Protein AF-X1TP82-F1 (afdb_monomer)

Mean predicted aligned error: 10.8 Å

Sequence (165 aa):
MNSEISQDLVIELKSQGRNTIPVIGSGNIVTIHGNNGVGKSMAATLLEIASGNYIFENENRFQKLANVIESCEIHFKNKGNLLFKVILKPHLWNFDKNLNRVNPLTLGKFFKGEQKREKEIDFDEFRQNINIRTIRGSESLQQQIIFFKDVFVAKISQKLKKLEK

Organism: NCBI:txid412755

Foldseek 3Di:
DDDQDEDEAEDQQDDPDDSDAEADEVLDDRDRDDDPPNCRVVNQQLVQLLLVNDADPAVVSLCVSLSNYQWYWHWHAYPVRKIKIDIAGSVQWDADGVRRGTDQVRGGWIWIGHVVPIDTDGSVVVNVVDHGDDDDPPDDPVVVVVVVVVSVVVVVVVVVVVVVD

Secondary structure (DSSP, 8-state):
------EEEEE----TTSS---EE-TT--------TTSSHHHHHHHHHHHTT----SSHHHHHHHHTTEEEEEEEEEETT--EEEEEE-GGGPPEETTTTEE-GGGSEEEEEEETTEEEEE-HHHHHHH----PPPTTS-HHHHHHHHHHHHHHHHHHHHHHH--

Solvent-accessible surface area (backbone atoms only — not comparable to full-atom values): 9836 Å² total; per-residue (Å²): 139,81,83,81,75,73,40,81,44,73,48,76,58,68,54,97,88,51,102,41,71,37,71,50,49,92,95,59,87,82,85,85,82,79,68,90,90,73,49,60,71,57,46,46,50,55,51,13,43,74,38,69,62,45,68,48,97,41,69,69,62,45,51,64,52,22,75,47,27,55,37,34,45,41,55,37,20,35,78,85,64,40,32,38,40,38,40,35,28,42,63,65,48,44,76,36,78,92,70,30,26,68,41,72,91,33,45,59,51,36,30,44,30,47,90,97,56,60,40,81,48,55,66,67,64,49,40,74,76,38,86,46,79,74,85,58,92,85,57,52,72,67,58,53,51,55,48,53,50,53,56,50,51,53,53,50,54,56,51,52,64,60,72,80,106

Radius of gyration: 16.78 Å; Cα contacts (8 Å, |Δi|>4): 226; chains: 1; bounding box: 64×39×43 Å

Structure (mmCIF, N/CA/C/O backbone):
data_AF-X1TP82-F1
#
_entry.id   AF-X1TP82-F1
#
loop_
_atom_site.group_PDB
_atom_site.id
_atom_site.type_symbol
_atom_site.label_atom_id
_atom_site.label_alt_id
_atom_site.label_comp_id
_atom_site.label_asym_id
_atom_site.label_entity_id
_atom_site.label_seq_id
_atom_site.pdbx_PDB_ins_code
_atom_site.Cartn_x
_atom_site.Cartn_y
_atom_site.Cartn_z
_atom_site.occupancy
_atom_site.B_iso_or_equiv
_atom_site.auth_seq_id
_atom_site.auth_comp_id
_atom_site.auth_asym_id
_atom_site.auth_atom_id
_atom_site.pdbx_PDB_model_num
ATOM 1 N N . MET A 1 1 ? 33.941 2.493 -3.567 1.00 30.59 1 MET A N 1
ATOM 2 C CA . MET A 1 1 ? 33.154 2.284 -2.335 1.00 30.59 1 MET A CA 1
ATOM 3 C C . MET A 1 1 ? 32.118 3.392 -2.279 1.00 30.59 1 MET A C 1
ATOM 5 O O . MET A 1 1 ? 32.456 4.490 -1.867 1.00 30.59 1 MET A O 1
ATOM 9 N N . ASN A 1 2 ? 30.912 3.148 -2.799 1.00 31.34 2 ASN A N 1
ATOM 10 C CA . ASN A 1 2 ? 29.819 4.117 -2.710 1.00 31.34 2 ASN A CA 1
ATOM 11 C C . ASN A 1 2 ? 28.956 3.729 -1.516 1.00 31.34 2 ASN A C 1
ATOM 13 O O . ASN A 1 2 ? 28.417 2.628 -1.479 1.00 31.34 2 ASN A O 1
ATOM 17 N N . SER A 1 3 ? 28.891 4.623 -0.537 1.00 33.28 3 SER A N 1
ATOM 18 C CA . SER A 1 3 ? 28.012 4.534 0.621 1.00 33.28 3 SER A CA 1
ATOM 19 C C . SER A 1 3 ? 26.552 4.541 0.162 1.00 33.28 3 SER A C 1
ATOM 21 O O . SER A 1 3 ? 26.079 5.550 -0.368 1.00 33.28 3 SER A O 1
ATOM 23 N N . GLU A 1 4 ? 25.851 3.424 0.345 1.00 38.81 4 GLU A N 1
ATOM 24 C CA . GLU A 1 4 ? 24.399 3.357 0.192 1.00 38.81 4 GLU A CA 1
ATOM 25 C C . GLU A 1 4 ? 23.760 4.218 1.284 1.00 38.81 4 GLU A C 1
ATOM 27 O O . GLU A 1 4 ? 23.921 3.979 2.480 1.00 38.81 4 GLU A O 1
ATOM 32 N N . ILE A 1 5 ? 23.094 5.289 0.857 1.00 37.88 5 ILE A N 1
ATOM 33 C CA . ILE A 1 5 ? 22.354 6.186 1.738 1.00 37.88 5 ILE A CA 1
ATOM 34 C C . ILE A 1 5 ? 21.045 5.472 2.076 1.00 37.88 5 ILE A C 1
ATOM 36 O O . ILE A 1 5 ? 20.088 5.539 1.307 1.00 37.88 5 ILE A O 1
ATOM 40 N N . SER A 1 6 ? 21.021 4.774 3.211 1.00 32.34 6 SER A N 1
ATOM 41 C CA . SER A 1 6 ? 19.774 4.326 3.826 1.00 32.34 6 SER A CA 1
ATOM 42 C C . SER A 1 6 ? 18.984 5.542 4.321 1.00 32.34 6 SER A C 1
ATOM 44 O O . SER A 1 6 ? 19.548 6.437 4.958 1.00 32.34 6 SER A O 1
ATOM 46 N N . GLN A 1 7 ? 17.692 5.610 3.990 1.00 39.00 7 GLN A N 1
ATOM 47 C CA . GLN A 1 7 ? 16.789 6.666 4.447 1.00 39.00 7 GLN A CA 1
ATOM 48 C C . GLN A 1 7 ? 15.610 6.068 5.214 1.00 39.00 7 GLN A C 1
ATOM 50 O O . GLN A 1 7 ? 14.864 5.246 4.680 1.00 39.00 7 GLN A O 1
ATOM 55 N N . ASP A 1 8 ? 15.394 6.563 6.431 1.00 32.59 8 ASP A N 1
ATOM 56 C CA . ASP A 1 8 ? 14.134 6.396 7.149 1.00 32.59 8 ASP A CA 1
ATOM 57 C C . ASP A 1 8 ? 13.089 7.348 6.552 1.00 32.59 8 ASP A C 1
ATOM 59 O O . ASP A 1 8 ? 13.186 8.573 6.684 1.00 32.59 8 ASP A O 1
ATOM 63 N N . LEU A 1 9 ? 12.084 6.800 5.860 1.00 28.92 9 LEU A N 1
ATOM 64 C CA . LEU A 1 9 ? 11.028 7.596 5.231 1.00 28.92 9 LEU A CA 1
ATOM 65 C C . LEU A 1 9 ? 9.773 7.616 6.110 1.00 28.92 9 LEU A C 1
ATOM 67 O O . LEU A 1 9 ? 8.980 6.672 6.119 1.00 28.92 9 LEU A O 1
ATOM 71 N N . VAL A 1 10 ? 9.534 8.737 6.790 1.00 31.11 10 VAL A N 1
ATOM 72 C CA . VAL A 1 10 ? 8.245 9.002 7.443 1.00 31.11 10 VAL A CA 1
ATOM 73 C C . VAL A 1 10 ? 7.324 9.705 6.452 1.00 31.11 10 VAL A C 1
ATOM 75 O O . VAL A 1 10 ? 7.581 10.836 6.035 1.00 31.11 10 VAL A O 1
ATOM 78 N N . ILE A 1 11 ? 6.232 9.045 6.069 1.00 37.69 11 ILE A N 1
ATOM 79 C CA . ILE A 1 11 ? 5.230 9.638 5.182 1.00 37.69 11 ILE A CA 1
ATOM 80 C C . ILE A 1 11 ? 4.173 10.314 6.042 1.00 37.69 11 ILE A C 1
ATOM 82 O O . ILE A 1 11 ? 3.221 9.688 6.512 1.00 37.69 11 ILE A O 1
ATOM 86 N N . GLU A 1 12 ? 4.322 11.623 6.209 1.00 34.84 12 GLU A N 1
ATOM 87 C CA . GLU A 1 12 ? 3.290 12.459 6.805 1.00 34.84 12 GLU A CA 1
ATOM 88 C C . GLU A 1 12 ? 2.444 13.109 5.704 1.00 34.84 12 GLU A C 1
ATOM 90 O O . GLU A 1 12 ? 2.862 14.029 4.997 1.00 34.84 12 GLU A O 1
ATOM 95 N N . LEU A 1 13 ? 1.219 12.616 5.547 1.00 39.75 13 LEU A N 1
ATOM 96 C CA . LEU A 1 13 ? 0.221 13.188 4.651 1.00 39.75 13 LEU A CA 1
ATOM 97 C C . LEU A 1 13 ? -0.344 14.478 5.268 1.00 39.75 13 LEU A C 1
ATOM 99 O O . LEU A 1 13 ? -1.341 14.456 5.986 1.00 39.75 13 LEU A O 1
ATOM 103 N N . LYS A 1 14 ? 0.303 15.616 4.997 1.00 30.98 14 LYS A N 1
ATOM 104 C CA . LYS A 1 14 ? -0.128 16.926 5.508 1.00 30.98 14 LYS A CA 1
ATOM 105 C C . LYS A 1 14 ? -1.383 17.424 4.786 1.00 30.98 14 LYS A C 1
ATOM 107 O O . LYS A 1 14 ? -1.337 17.768 3.607 1.00 30.98 14 LYS A O 1
ATOM 112 N N . SER A 1 15 ? -2.492 17.522 5.519 1.00 29.86 15 SER A N 1
ATOM 113 C CA . SER A 1 15 ? -3.604 18.413 5.160 1.00 29.86 15 SER A CA 1
ATOM 114 C C . SER A 1 15 ? -3.289 19.826 5.666 1.00 29.86 15 SER A C 1
ATOM 116 O O . SER A 1 15 ? -2.560 19.968 6.650 1.00 29.86 15 SER A O 1
ATOM 118 N N . GLN A 1 16 ? -3.742 20.871 4.967 1.00 28.53 16 GLN A N 1
ATOM 119 C CA . GLN A 1 16 ? -3.343 22.253 5.253 1.00 28.53 16 GLN A CA 1
ATOM 120 C C . GLN A 1 16 ? -3.467 22.600 6.750 1.00 28.53 16 GLN A C 1
ATOM 122 O O . GLN A 1 16 ? -4.564 22.643 7.297 1.00 28.53 16 GLN A O 1
ATOM 127 N N . GLY A 1 17 ? -2.327 22.870 7.400 1.00 29.31 17 GLY A N 1
ATOM 128 C CA . GLY A 1 17 ? -2.277 23.647 8.641 1.00 29.31 17 GLY A CA 1
ATOM 129 C C . GLY A 1 17 ? -1.570 23.035 9.853 1.00 29.31 17 GLY A C 1
ATOM 130 O O . GLY A 1 17 ? -1.067 23.810 10.657 1.00 29.31 17 GLY A O 1
ATOM 131 N N . ARG A 1 18 ? -1.474 21.710 10.033 1.00 32.97 18 ARG A N 1
ATOM 132 C CA . ARG A 1 18 ? -0.793 21.088 11.200 1.00 32.97 18 ARG A CA 1
ATOM 133 C C . ARG A 1 18 ? -0.311 19.672 10.867 1.00 32.97 18 ARG A C 1
ATOM 135 O O . ARG A 1 18 ? -0.894 19.045 9.984 1.00 32.97 18 ARG A O 1
ATOM 142 N N . ASN A 1 19 ? 0.694 19.168 11.597 1.00 43.34 19 ASN A N 1
ATOM 143 C CA . ASN A 1 19 ? 1.070 17.745 11.657 1.00 43.34 19 ASN A CA 1
ATOM 144 C C . ASN A 1 19 ? -0.149 16.921 12.102 1.00 43.34 19 ASN A C 1
ATOM 146 O O . ASN A 1 19 ? -0.396 16.705 13.289 1.00 43.34 19 ASN A O 1
ATOM 150 N N . THR A 1 20 ? -1.005 16.597 11.143 1.00 54.22 20 THR A N 1
ATOM 151 C CA . THR A 1 20 ? -2.313 15.993 11.352 1.00 54.22 20 THR A CA 1
ATOM 152 C C . THR A 1 20 ? -2.345 14.725 10.536 1.00 54.22 20 THR A C 1
ATOM 154 O O . THR A 1 20 ? -2.188 14.746 9.320 1.00 54.22 20 THR A O 1
ATOM 157 N N . ILE A 1 21 ? -2.536 13.606 11.228 1.00 61.84 21 ILE A N 1
ATOM 158 C CA . ILE A 1 21 ? -2.790 12.319 10.594 1.00 61.84 21 ILE A CA 1
ATOM 159 C C . ILE A 1 21 ? -4.089 12.473 9.785 1.00 61.84 21 ILE A C 1
ATOM 161 O O . ILE A 1 21 ? -5.121 12.799 10.385 1.00 61.84 21 ILE A O 1
ATOM 165 N N . PRO A 1 22 ? -4.073 12.285 8.454 1.00 67.25 22 PRO A N 1
ATOM 166 C CA . PRO A 1 22 ? -5.230 12.587 7.621 1.00 67.25 22 PRO A CA 1
ATOM 167 C C . PRO A 1 22 ? -6.369 11.608 7.892 1.00 67.25 22 PRO A C 1
ATOM 169 O O . PRO A 1 22 ? -6.140 10.440 8.199 1.00 67.25 22 PRO A O 1
ATOM 172 N N . VAL A 1 23 ? -7.603 12.068 7.702 1.00 66.69 23 VAL A N 1
ATOM 173 C CA . VAL A 1 23 ? -8.796 11.219 7.740 1.00 66.69 23 VAL A CA 1
ATOM 174 C C . VAL A 1 23 ? -9.178 10.818 6.313 1.00 66.69 23 VAL A C 1
ATOM 176 O O . VAL A 1 23 ? -9.594 11.655 5.514 1.00 66.69 23 VAL A O 1
ATOM 179 N N . ILE A 1 24 ? -9.065 9.530 5.989 1.00 70.44 24 ILE A N 1
ATOM 180 C CA . ILE A 1 24 ? -9.374 8.960 4.675 1.00 70.44 24 ILE A CA 1
ATOM 181 C C . ILE A 1 24 ? -10.712 8.211 4.747 1.00 70.44 24 ILE A C 1
ATOM 183 O O . ILE A 1 24 ? -10.926 7.321 5.571 1.00 70.44 24 ILE A O 1
ATOM 187 N N . GLY A 1 25 ? -11.654 8.591 3.883 1.00 57.03 25 GLY A N 1
ATOM 188 C CA . GLY A 1 25 ? -12.932 7.898 3.721 1.00 57.03 25 GLY A CA 1
ATOM 189 C C . GLY A 1 25 ? -12.883 6.834 2.631 1.00 57.03 25 GLY A C 1
ATOM 190 O O . GLY A 1 25 ? -12.172 6.988 1.642 1.00 57.03 25 GLY A O 1
ATOM 191 N N . SER A 1 26 ? -13.695 5.784 2.774 1.00 59.88 26 SER A N 1
ATOM 192 C CA . SER A 1 26 ? -13.860 4.785 1.714 1.00 59.88 26 SER A CA 1
ATOM 193 C C . SER A 1 26 ? -14.347 5.438 0.416 1.00 59.88 26 SER A C 1
ATOM 195 O O . SER A 1 26 ? -15.324 6.194 0.413 1.00 59.88 26 SER A O 1
ATOM 197 N N . GLY A 1 27 ? -13.645 5.156 -0.684 1.00 57.16 27 GLY A N 1
ATOM 198 C CA . GLY A 1 27 ? -13.953 5.698 -2.004 1.00 57.16 27 GLY A CA 1
ATOM 199 C C . GLY A 1 27 ? -13.712 7.203 -2.149 1.00 57.16 27 GLY A C 1
ATOM 200 O O . GLY A 1 27 ? -14.285 7.801 -3.065 1.00 57.16 27 GLY A O 1
ATOM 201 N N . ASN A 1 28 ? -12.930 7.807 -1.251 1.00 60.91 28 ASN A N 1
ATOM 202 C CA . ASN A 1 28 ? -12.412 9.159 -1.415 1.00 60.91 28 ASN A CA 1
ATOM 203 C C . ASN A 1 28 ? -11.137 9.132 -2.265 1.00 60.91 28 ASN A C 1
ATOM 205 O O . ASN A 1 28 ? -10.340 8.202 -2.170 1.00 60.91 28 ASN A O 1
ATOM 209 N N . ILE A 1 29 ? -10.924 10.193 -3.040 1.00 63.28 29 ILE A N 1
ATOM 210 C CA . ILE A 1 29 ? -9.636 10.473 -3.676 1.00 63.28 29 ILE A CA 1
ATOM 211 C C . ILE A 1 29 ? -8.812 11.296 -2.686 1.00 63.28 29 ILE A C 1
ATOM 213 O O . ILE A 1 29 ? -9.311 12.279 -2.134 1.00 63.28 29 ILE A O 1
ATOM 217 N N . VAL A 1 30 ? -7.572 10.876 -2.442 1.00 66.06 30 VAL A N 1
ATOM 218 C CA . VAL A 1 30 ? -6.613 11.609 -1.610 1.00 66.06 30 VAL A CA 1
ATOM 219 C C . VAL A 1 30 ? -5.540 12.183 -2.520 1.00 66.06 30 VAL A C 1
ATOM 221 O O . VAL A 1 30 ? -4.861 11.437 -3.222 1.00 66.06 30 VAL A O 1
ATOM 224 N N . THR A 1 31 ? -5.376 13.502 -2.487 1.00 63.06 31 THR A N 1
ATOM 225 C CA . THR A 1 31 ? -4.334 14.189 -3.254 1.00 63.06 31 THR A CA 1
ATOM 226 C C . THR A 1 31 ? -3.162 14.526 -2.341 1.00 63.06 31 THR A C 1
ATOM 228 O O . THR A 1 31 ? -3.324 15.227 -1.343 1.00 63.06 31 THR A O 1
ATOM 231 N N . ILE A 1 32 ? -1.969 14.036 -2.686 1.00 65.81 32 ILE A N 1
ATOM 232 C CA . ILE A 1 32 ? -0.726 14.344 -1.969 1.00 65.81 32 ILE A CA 1
ATOM 233 C C . ILE A 1 32 ? -0.065 15.553 -2.640 1.00 65.81 32 ILE A C 1
ATOM 235 O O . ILE A 1 32 ? 0.397 15.459 -3.778 1.00 65.81 32 ILE A O 1
ATOM 239 N N . HIS A 1 33 ? 0.008 16.683 -1.934 1.00 60.66 33 HIS A N 1
ATOM 240 C CA . HIS A 1 33 ? 0.663 17.910 -2.404 1.00 60.66 33 HIS A CA 1
ATOM 241 C C . HIS A 1 33 ? 2.026 18.120 -1.733 1.00 60.66 33 HIS A C 1
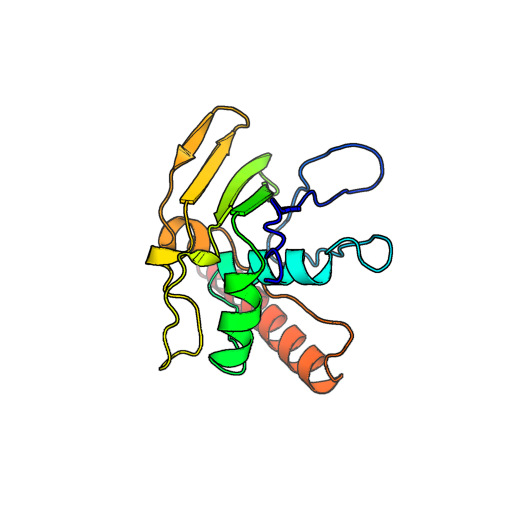ATOM 243 O O . HIS A 1 33 ? 2.269 17.654 -0.625 1.00 60.66 33 HIS A O 1
ATOM 249 N N . GLY A 1 34 ? 2.926 18.833 -2.411 1.00 60.06 34 GLY A N 1
ATOM 250 C CA . GLY A 1 34 ? 4.265 19.150 -1.906 1.00 60.06 34 GLY A CA 1
ATOM 251 C C . GLY A 1 34 ? 5.246 19.454 -3.035 1.00 60.06 34 GLY A C 1
ATOM 252 O O . GLY A 1 34 ? 4.964 19.167 -4.202 1.00 60.06 34 GLY A O 1
ATOM 253 N N . ASN A 1 35 ? 6.410 20.000 -2.690 1.00 63.12 35 ASN A N 1
ATOM 254 C CA . ASN A 1 35 ? 7.447 20.381 -3.654 1.00 63.12 35 ASN A CA 1
ATOM 255 C C . ASN A 1 35 ? 7.994 19.175 -4.438 1.00 63.12 35 ASN A C 1
ATOM 257 O O . ASN A 1 35 ? 7.778 18.011 -4.082 1.00 63.12 35 ASN A O 1
ATOM 261 N N . ASN A 1 36 ? 8.690 19.428 -5.543 1.00 69.19 36 ASN A N 1
ATOM 262 C CA . ASN A 1 36 ? 9.389 18.367 -6.267 1.00 69.19 36 ASN A CA 1
ATOM 263 C C . ASN A 1 36 ? 10.477 17.750 -5.372 1.00 69.19 36 ASN A C 1
ATOM 265 O O . ASN A 1 36 ? 11.090 18.446 -4.571 1.00 69.19 36 ASN A O 1
ATOM 269 N N . GLY A 1 37 ? 10.667 16.432 -5.467 1.00 68.12 37 GLY A N 1
ATOM 270 C CA . GLY A 1 37 ? 11.683 15.710 -4.690 1.00 68.12 37 GLY A CA 1
ATOM 271 C C . GLY A 1 37 ? 11.303 15.318 -3.254 1.00 68.12 37 GLY A C 1
ATOM 272 O O . GLY A 1 37 ? 12.014 14.524 -2.660 1.00 68.12 37 GLY A O 1
ATOM 273 N N . VAL A 1 38 ? 10.164 15.759 -2.703 1.00 67.00 38 VAL A N 1
ATOM 274 C CA . VAL A 1 38 ? 9.781 15.464 -1.295 1.00 67.00 38 VAL A CA 1
ATOM 275 C C . VAL A 1 38 ? 9.171 14.068 -1.062 1.00 67.00 38 VAL A C 1
ATOM 277 O O . VAL A 1 38 ? 8.500 13.840 -0.063 1.00 67.00 38 VAL A O 1
ATOM 280 N N . GLY A 1 39 ? 9.321 13.134 -2.006 1.00 70.56 39 GLY A N 1
ATOM 281 C CA . GLY A 1 39 ? 8.889 11.740 -1.812 1.00 70.56 39 GLY A CA 1
ATOM 282 C C . GLY A 1 39 ? 7.398 11.429 -2.030 1.00 70.56 39 GLY A C 1
ATOM 283 O O . GLY A 1 39 ? 6.976 10.314 -1.749 1.00 70.56 39 GLY A O 1
ATOM 284 N N . LYS A 1 40 ? 6.586 12.341 -2.589 1.00 76.75 40 LYS A N 1
ATOM 285 C CA . LYS A 1 40 ? 5.128 12.129 -2.797 1.00 76.75 40 LYS A CA 1
ATOM 286 C C . LYS A 1 40 ? 4.777 10.841 -3.555 1.00 76.75 40 LYS A C 1
ATOM 288 O O . LYS A 1 40 ? 3.906 10.085 -3.138 1.00 76.75 40 LYS A O 1
ATOM 293 N N . SER A 1 41 ? 5.452 10.589 -4.678 1.00 77.56 41 SER A N 1
ATOM 294 C CA . SER A 1 41 ? 5.198 9.400 -5.502 1.00 77.56 41 SER A CA 1
ATOM 295 C C . SER A 1 41 ? 5.622 8.121 -4.789 1.00 77.56 41 SER A C 1
ATOM 297 O O . SER A 1 41 ? 4.948 7.098 -4.903 1.00 77.56 41 SER A O 1
ATOM 299 N N . MET A 1 42 ? 6.720 8.193 -4.031 1.00 83.19 42 MET A N 1
ATOM 300 C CA . MET A 1 42 ? 7.177 7.082 -3.203 1.00 83.19 42 MET A CA 1
ATOM 301 C C . MET A 1 42 ? 6.137 6.765 -2.134 1.00 83.19 42 MET A C 1
ATOM 303 O O . MET A 1 42 ? 5.765 5.612 -1.953 1.00 83.19 42 MET A O 1
ATOM 307 N N . ALA A 1 43 ? 5.592 7.809 -1.512 1.00 81.56 43 ALA A N 1
ATOM 308 C CA . ALA A 1 43 ? 4.604 7.674 -0.468 1.00 81.56 43 ALA A CA 1
ATOM 309 C C . ALA A 1 43 ? 3.336 6.945 -0.907 1.00 81.56 43 ALA A C 1
ATOM 311 O O . ALA A 1 43 ? 2.915 5.980 -0.270 1.00 81.56 43 ALA A O 1
ATOM 312 N N . ALA A 1 44 ? 2.759 7.377 -2.028 1.00 82.06 44 ALA A N 1
ATOM 313 C CA . ALA A 1 44 ? 1.591 6.720 -2.596 1.00 82.06 44 ALA A CA 1
ATOM 314 C C . ALA A 1 44 ? 1.893 5.262 -2.984 1.00 82.06 44 ALA A C 1
ATOM 316 O O . ALA A 1 44 ? 1.112 4.365 -2.683 1.00 82.06 44 ALA A O 1
ATOM 317 N N . THR A 1 45 ? 3.071 5.018 -3.568 1.00 87.25 45 THR A N 1
ATOM 318 C CA . THR A 1 45 ? 3.497 3.677 -3.995 1.00 87.25 45 THR A CA 1
ATOM 319 C C . THR A 1 45 ? 3.642 2.718 -2.815 1.00 87.25 45 THR A C 1
ATOM 321 O O . THR A 1 45 ? 3.105 1.618 -2.861 1.00 87.25 45 THR A O 1
ATOM 324 N N . LEU A 1 46 ? 4.322 3.124 -1.740 1.00 89.31 46 LEU A N 1
ATOM 325 C CA . LEU A 1 46 ? 4.499 2.290 -0.546 1.00 89.31 46 LEU A CA 1
ATOM 326 C C . LEU A 1 46 ? 3.167 1.976 0.134 1.00 89.31 46 LEU A C 1
ATOM 328 O O . LEU A 1 46 ? 2.948 0.852 0.580 1.00 89.31 46 LEU A O 1
ATOM 332 N N . LEU A 1 47 ? 2.253 2.943 0.160 1.00 87.75 47 LEU A N 1
ATOM 333 C CA . LEU A 1 47 ? 0.925 2.751 0.722 1.00 87.75 47 LEU A CA 1
ATOM 334 C C . LEU A 1 47 ? 0.055 1.808 -0.134 1.00 87.75 47 LEU A C 1
ATOM 336 O O . LEU A 1 47 ? -0.677 0.973 0.396 1.00 87.75 47 LEU A O 1
ATOM 340 N N . GLU A 1 48 ? 0.162 1.889 -1.459 1.00 89.31 48 GLU A N 1
ATOM 341 C CA . GLU A 1 48 ? -0.496 0.956 -2.376 1.00 89.31 48 GLU A CA 1
ATOM 342 C C . GLU A 1 48 ? 0.077 -0.465 -2.263 1.00 89.31 48 GLU A C 1
ATOM 344 O O . GLU A 1 48 ? -0.689 -1.433 -2.219 1.00 89.31 48 GLU A O 1
ATOM 349 N N . ILE A 1 49 ? 1.402 -0.597 -2.125 1.00 91.62 49 ILE A N 1
ATOM 350 C CA . ILE A 1 49 ? 2.075 -1.874 -1.841 1.00 91.62 49 ILE A CA 1
ATOM 351 C C . ILE A 1 49 ? 1.578 -2.453 -0.511 1.00 91.62 49 ILE A C 1
ATOM 353 O O . ILE A 1 49 ? 1.205 -3.623 -0.467 1.00 91.62 49 ILE A O 1
ATOM 357 N N . ALA A 1 50 ? 1.490 -1.636 0.545 1.00 90.75 50 ALA A N 1
ATOM 358 C CA . ALA A 1 50 ? 0.978 -2.050 1.852 1.00 90.75 50 ALA A CA 1
ATOM 359 C C . ALA A 1 50 ? -0.467 -2.567 1.800 1.00 90.75 50 ALA A C 1
ATOM 361 O O . ALA A 1 50 ? -0.835 -3.439 2.580 1.00 90.75 50 ALA A O 1
ATOM 362 N N . SER A 1 51 ? -1.286 -2.054 0.878 1.00 88.38 51 SER A N 1
ATOM 363 C CA . SER A 1 51 ? -2.650 -2.553 0.646 1.00 88.38 51 SER A CA 1
ATOM 364 C C . SER A 1 51 ? -2.717 -3.820 -0.223 1.00 88.38 51 SER A C 1
ATOM 366 O O . SER A 1 51 ? -3.790 -4.395 -0.401 1.00 88.38 51 SER A O 1
ATOM 368 N N . GLY A 1 52 ? -1.581 -4.265 -0.773 1.00 88.50 52 GLY A N 1
ATOM 369 C CA . GLY A 1 52 ? -1.476 -5.443 -1.639 1.00 88.50 52 GLY A CA 1
ATOM 370 C C . GLY A 1 52 ? -1.959 -5.239 -3.075 1.00 88.50 52 GLY A C 1
ATOM 371 O O . GLY A 1 52 ? -2.129 -6.220 -3.800 1.00 88.50 52 GLY A O 1
ATOM 372 N N . ASN A 1 53 ? -2.197 -3.995 -3.489 1.00 87.00 53 ASN A N 1
ATOM 373 C CA . ASN A 1 53 ? -2.757 -3.676 -4.804 1.00 87.00 53 ASN A CA 1
ATOM 374 C C . ASN A 1 53 ? -1.701 -3.279 -5.840 1.00 87.00 53 ASN A C 1
ATOM 376 O O . ASN A 1 53 ? -2.005 -3.222 -7.030 1.00 87.00 53 ASN A O 1
ATOM 380 N N . TYR A 1 54 ? -0.470 -3.009 -5.404 1.00 88.75 54 TYR A N 1
ATOM 381 C CA . TYR A 1 54 ? 0.602 -2.632 -6.313 1.00 88.75 54 TYR A CA 1
ATOM 382 C C . TYR A 1 54 ? 1.158 -3.846 -7.058 1.00 88.75 54 TYR A C 1
ATOM 384 O O . TYR A 1 54 ? 1.558 -4.838 -6.444 1.00 88.75 54 TYR A O 1
ATOM 392 N N . ILE A 1 55 ? 1.242 -3.726 -8.380 1.00 88.94 55 ILE A N 1
ATOM 393 C CA . ILE A 1 55 ? 1.874 -4.705 -9.263 1.00 88.94 55 ILE A CA 1
ATOM 394 C C . ILE A 1 55 ? 3.089 -4.028 -9.892 1.00 88.94 55 ILE A C 1
ATOM 396 O O . ILE A 1 55 ? 2.981 -2.966 -10.508 1.00 88.94 55 ILE A O 1
ATOM 400 N N . PHE A 1 56 ? 4.262 -4.625 -9.716 1.00 88.69 56 PHE A N 1
ATOM 401 C CA . PHE A 1 56 ? 5.489 -4.161 -10.346 1.00 88.69 56 PHE A CA 1
ATOM 402 C C . PHE A 1 56 ? 5.510 -4.560 -11.823 1.00 88.69 56 PHE A C 1
ATOM 404 O O . PHE A 1 56 ? 5.026 -5.619 -12.203 1.00 88.69 56 PHE A O 1
ATOM 411 N N . GLU A 1 57 ? 6.137 -3.741 -12.668 1.00 88.25 57 GLU A N 1
ATOM 412 C CA . GLU A 1 57 ? 6.361 -4.105 -14.077 1.00 88.25 57 GLU A CA 1
ATOM 413 C C . GLU A 1 57 ? 7.265 -5.342 -14.203 1.00 88.25 57 GLU A C 1
ATOM 415 O O . GLU A 1 57 ? 7.128 -6.126 -15.136 1.00 88.25 57 GLU A O 1
ATOM 420 N N . ASN A 1 58 ? 8.234 -5.474 -13.293 1.00 88.62 58 ASN A N 1
ATOM 421 C CA . ASN A 1 58 ? 9.204 -6.563 -13.235 1.00 88.62 58 ASN A CA 1
ATOM 422 C C . ASN A 1 58 ? 9.981 -6.530 -11.906 1.00 88.62 58 ASN A C 1
ATOM 424 O O . ASN A 1 58 ? 9.944 -5.548 -11.159 1.00 88.62 58 ASN A O 1
ATOM 428 N N . GLU A 1 59 ? 10.752 -7.587 -11.659 1.00 92.44 59 GLU A N 1
ATOM 429 C CA . GLU A 1 59 ? 11.617 -7.733 -10.483 1.00 92.44 59 GLU A CA 1
ATOM 430 C C . GLU A 1 59 ? 12.683 -6.629 -10.373 1.00 92.44 59 GLU A C 1
ATOM 432 O O . GLU A 1 59 ? 12.980 -6.168 -9.275 1.00 92.44 59 GLU A O 1
ATOM 437 N N . ASN A 1 60 ? 13.215 -6.123 -11.492 1.00 92.31 60 ASN A N 1
ATOM 438 C CA . ASN A 1 60 ? 14.215 -5.047 -11.461 1.00 92.31 60 ASN A CA 1
ATOM 439 C C . ASN A 1 60 ? 13.643 -3.745 -10.880 1.00 92.31 60 ASN A C 1
ATOM 441 O O . ASN A 1 60 ? 14.333 -3.030 -10.153 1.00 92.31 60 ASN A O 1
ATOM 445 N N . ARG A 1 61 ? 12.381 -3.414 -11.188 1.00 90.25 61 ARG A N 1
ATOM 446 C CA . ARG A 1 61 ? 11.682 -2.273 -10.572 1.00 90.25 61 ARG A CA 1
ATOM 447 C C . ARG A 1 61 ? 11.489 -2.477 -9.076 1.00 90.25 61 ARG A C 1
ATOM 449 O O . ARG A 1 61 ? 11.631 -1.513 -8.329 1.00 90.25 61 ARG A O 1
ATOM 456 N N . PHE A 1 62 ? 11.178 -3.704 -8.662 1.00 92.62 62 PHE A N 1
ATOM 457 C CA . PHE A 1 62 ? 11.079 -4.067 -7.253 1.00 92.62 62 PHE A CA 1
ATOM 458 C C . PHE A 1 62 ? 12.420 -3.872 -6.534 1.00 92.62 62 PHE A C 1
ATOM 460 O O . PHE A 1 62 ? 12.472 -3.106 -5.578 1.00 92.62 62 PHE A O 1
ATOM 467 N N . GLN A 1 63 ? 13.506 -4.457 -7.045 1.00 91.81 63 GLN A N 1
ATOM 468 C CA . GLN A 1 63 ? 14.851 -4.3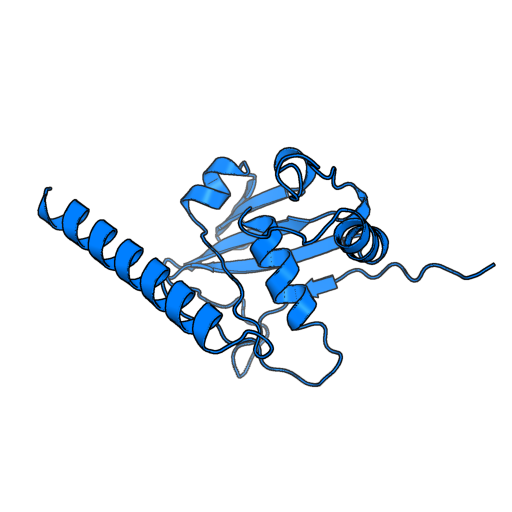63 -6.460 1.00 91.81 63 GLN A CA 1
ATOM 469 C C . GLN A 1 63 ? 15.298 -2.905 -6.282 1.00 91.81 63 GLN A C 1
ATOM 471 O O . GLN A 1 63 ? 15.765 -2.510 -5.218 1.00 91.81 63 GLN A O 1
ATOM 476 N N . LYS A 1 64 ? 15.071 -2.063 -7.299 1.00 88.62 64 LYS A N 1
ATOM 477 C CA . LYS A 1 64 ? 15.385 -0.626 -7.228 1.00 88.62 64 LYS A CA 1
ATOM 478 C C . LYS A 1 64 ? 14.645 0.111 -6.112 1.00 88.62 64 LYS A C 1
ATOM 480 O O . LYS A 1 64 ? 15.153 1.118 -5.641 1.00 88.62 64 LYS A O 1
ATOM 485 N N . LEU A 1 65 ? 13.445 -0.329 -5.740 1.00 87.94 65 LEU A N 1
ATOM 486 C CA . LEU A 1 65 ? 12.680 0.273 -4.649 1.00 87.94 65 LEU A CA 1
ATOM 487 C C . LEU A 1 65 ? 13.090 -0.324 -3.299 1.00 87.94 65 LEU A C 1
ATOM 489 O O . LEU A 1 65 ? 13.358 0.427 -2.365 1.00 87.94 65 LEU A O 1
ATOM 493 N N . ALA A 1 66 ? 13.157 -1.654 -3.209 1.00 88.44 66 ALA A N 1
ATOM 494 C CA . ALA A 1 66 ? 13.462 -2.388 -1.983 1.00 88.44 66 ALA A CA 1
ATOM 495 C C . ALA A 1 66 ? 14.834 -2.016 -1.401 1.00 88.44 66 ALA A C 1
ATOM 497 O O . ALA A 1 66 ? 14.955 -1.837 -0.195 1.00 88.44 66 ALA A O 1
ATOM 498 N N . ASN A 1 67 ? 15.836 -1.812 -2.261 1.00 84.38 67 ASN A N 1
ATOM 499 C CA . ASN A 1 67 ? 17.213 -1.542 -1.831 1.00 84.38 67 ASN A CA 1
ATOM 500 C C . ASN A 1 67 ? 17.458 -0.081 -1.420 1.00 84.38 67 ASN A C 1
ATOM 502 O O . ASN A 1 67 ? 18.521 0.238 -0.906 1.00 84.38 67 ASN A O 1
ATOM 506 N N . VAL A 1 68 ? 16.503 0.822 -1.665 1.00 80.88 68 VAL A N 1
ATOM 507 C CA . VAL A 1 68 ? 16.659 2.259 -1.367 1.00 80.88 68 VAL A CA 1
ATOM 508 C C . VAL A 1 68 ? 16.045 2.632 -0.018 1.00 80.88 68 VAL A C 1
ATOM 510 O O . VAL A 1 68 ? 16.403 3.655 0.559 1.00 80.88 68 VAL A O 1
ATOM 513 N N . ILE A 1 69 ? 15.105 1.830 0.487 1.00 80.44 69 ILE A N 1
ATOM 514 C CA . ILE A 1 69 ? 14.320 2.167 1.675 1.00 80.44 69 ILE A CA 1
ATOM 515 C C . ILE A 1 69 ? 14.522 1.090 2.733 1.00 80.44 69 ILE A C 1
ATOM 517 O O . ILE A 1 69 ? 14.048 -0.040 2.597 1.00 80.44 69 ILE A O 1
ATOM 521 N N . GLU A 1 70 ? 15.174 1.464 3.828 1.00 80.00 70 GLU A N 1
ATOM 522 C CA . GLU A 1 70 ? 15.330 0.581 4.978 1.00 80.00 70 GLU A CA 1
ATOM 523 C C . GLU A 1 70 ? 14.001 0.436 5.720 1.00 80.00 70 GLU A C 1
ATOM 525 O O . GLU A 1 70 ? 13.493 -0.675 5.896 1.00 80.00 70 GLU A O 1
ATOM 530 N N . SER A 1 71 ? 13.378 1.552 6.088 1.00 83.44 71 SER A N 1
ATOM 531 C CA . SER A 1 71 ? 12.121 1.541 6.823 1.00 83.44 71 SER A CA 1
ATOM 532 C C . SER A 1 71 ? 11.164 2.620 6.330 1.00 83.44 71 SER A C 1
ATOM 534 O O . SER A 1 71 ? 11.562 3.677 5.834 1.00 83.44 71 SER A O 1
ATOM 536 N N . CYS A 1 72 ? 9.868 2.340 6.442 1.00 84.44 72 CYS A N 1
ATOM 537 C CA . CYS A 1 72 ? 8.845 3.337 6.184 1.00 84.44 72 CYS A CA 1
ATOM 538 C C . CYS A 1 72 ? 7.677 3.195 7.156 1.00 84.44 72 CYS A C 1
ATOM 540 O O . CYS A 1 72 ? 7.095 2.121 7.290 1.00 84.44 72 CYS A O 1
ATOM 542 N N . GLU A 1 73 ? 7.313 4.296 7.808 1.00 86.94 73 GLU A N 1
ATOM 543 C CA . GLU A 1 73 ? 6.173 4.366 8.719 1.00 86.94 73 GLU A CA 1
ATOM 544 C C . GLU A 1 73 ? 5.074 5.250 8.114 1.00 86.94 73 GLU A C 1
ATOM 546 O O . GLU A 1 73 ? 5.323 6.393 7.714 1.00 86.94 73 GLU A O 1
ATOM 551 N N . ILE A 1 74 ? 3.854 4.710 8.028 1.00 85.19 74 ILE A N 1
ATOM 552 C CA . ILE A 1 74 ? 2.690 5.382 7.439 1.00 85.19 74 ILE A CA 1
ATOM 553 C C . ILE A 1 74 ? 1.546 5.399 8.439 1.00 85.19 74 ILE A C 1
ATOM 555 O O . ILE A 1 74 ? 1.081 4.345 8.873 1.00 85.19 74 ILE A O 1
ATOM 559 N N . HIS A 1 75 ? 1.047 6.597 8.748 1.00 86.50 75 HIS A N 1
ATOM 560 C CA . HIS A 1 75 ? -0.096 6.812 9.632 1.00 86.50 75 HIS A CA 1
ATOM 561 C C . HIS A 1 75 ? -1.244 7.494 8.896 1.00 86.50 75 HIS A C 1
ATOM 563 O O . HIS A 1 75 ? -1.061 8.534 8.263 1.00 86.50 75 HIS A O 1
ATOM 569 N N . PHE A 1 76 ? -2.453 6.961 9.041 1.00 83.50 76 PHE A N 1
ATOM 570 C CA . PHE A 1 76 ? -3.675 7.619 8.583 1.00 83.50 76 PHE A CA 1
ATOM 571 C C . PHE A 1 76 ? -4.866 7.181 9.438 1.00 83.50 76 PHE A C 1
ATOM 573 O O . PHE A 1 76 ? -4.865 6.112 10.039 1.00 83.50 76 PHE A O 1
ATOM 580 N N . LYS A 1 77 ? -5.901 8.009 9.513 1.00 82.69 77 LYS A N 1
ATOM 581 C CA . LYS A 1 77 ? -7.149 7.701 10.209 1.00 82.69 77 LYS A CA 1
ATOM 582 C C . LYS A 1 77 ? -8.245 7.399 9.204 1.00 82.69 77 LYS A C 1
ATOM 584 O O . LYS A 1 77 ? -8.252 7.951 8.108 1.00 82.69 77 LYS A O 1
ATOM 589 N N . ASN A 1 78 ? -9.210 6.570 9.575 1.00 77.00 78 ASN A N 1
ATOM 590 C CA . ASN A 1 78 ? -10.453 6.458 8.818 1.00 77.00 78 ASN A CA 1
ATOM 591 C C . ASN A 1 78 ? -11.486 7.504 9.286 1.00 77.00 78 ASN A C 1
ATOM 593 O O . ASN A 1 78 ? -11.290 8.187 10.293 1.00 77.00 78 ASN A O 1
ATOM 597 N N . LYS A 1 79 ? -12.624 7.617 8.584 1.00 68.81 79 LYS A N 1
ATOM 598 C CA . LYS A 1 79 ? -13.743 8.510 8.971 1.00 68.81 79 LYS A CA 1
ATOM 599 C C . LYS A 1 79 ? -14.296 8.271 10.385 1.00 68.81 79 LYS A C 1
ATOM 601 O O . LYS A 1 79 ? -14.880 9.185 10.949 1.00 68.81 79 LYS A O 1
ATOM 606 N N . GLY A 1 80 ? -14.104 7.082 10.952 1.00 71.25 80 GLY A N 1
ATOM 607 C CA . GLY A 1 80 ? -14.445 6.765 12.341 1.00 71.25 80 GLY A CA 1
ATOM 608 C C . GLY A 1 80 ? -13.374 7.184 13.353 1.00 71.25 80 GLY A C 1
ATOM 609 O O . GLY A 1 80 ? -13.447 6.757 14.497 1.00 71.25 80 GLY A O 1
ATOM 610 N N . ASN A 1 81 ? -12.372 7.974 12.940 1.00 74.62 81 ASN A N 1
ATOM 611 C CA . ASN A 1 81 ? -11.216 8.391 13.743 1.00 74.62 81 ASN A CA 1
ATOM 612 C C . ASN A 1 81 ? -10.319 7.225 14.211 1.00 74.62 81 ASN A C 1
ATOM 614 O O . ASN A 1 81 ? -9.440 7.421 15.049 1.00 74.62 81 ASN A O 1
ATOM 618 N N . LEU A 1 82 ? -10.502 6.031 13.638 1.00 82.56 82 LEU A N 1
ATOM 619 C CA . LEU A 1 82 ? -9.661 4.871 13.898 1.00 82.56 82 LEU A CA 1
ATOM 620 C C . LEU A 1 82 ? -8.324 5.059 13.187 1.00 82.56 82 LEU A C 1
ATOM 622 O O . LEU A 1 82 ? -8.296 5.275 11.973 1.00 82.56 82 LEU A O 1
ATOM 626 N N . LEU A 1 83 ? -7.235 4.984 13.941 1.00 86.75 83 LEU A N 1
ATOM 627 C CA . LEU A 1 83 ? -5.875 5.083 13.444 1.00 86.75 83 LEU A CA 1
ATOM 628 C C . LEU A 1 83 ? -5.447 3.751 12.833 1.00 86.75 83 LEU A C 1
ATOM 630 O O . LEU A 1 83 ? -5.586 2.697 13.450 1.00 86.75 83 LEU A O 1
ATOM 634 N N . PHE A 1 84 ? -4.881 3.838 11.639 1.00 89.00 84 PHE A N 1
ATOM 635 C CA . PHE A 1 84 ? -4.115 2.791 10.997 1.00 89.00 84 PHE A CA 1
ATOM 636 C C . PHE A 1 84 ? -2.657 3.226 10.958 1.00 89.00 84 PHE A C 1
ATOM 638 O O . PHE A 1 84 ? -2.336 4.346 10.543 1.00 89.00 84 PHE A O 1
ATOM 645 N N . LYS A 1 85 ? -1.784 2.326 11.395 1.00 90.62 85 LYS A N 1
ATOM 646 C CA . LYS A 1 85 ? -0.338 2.491 11.334 1.00 90.62 85 LYS A CA 1
ATOM 647 C C . LYS A 1 85 ? 0.256 1.300 10.597 1.00 90.62 85 LYS A C 1
ATOM 649 O O . LYS A 1 85 ? -0.080 0.157 10.890 1.00 90.62 85 LYS A O 1
ATOM 654 N N . VAL A 1 86 ? 1.134 1.574 9.643 1.00 90.19 86 VAL A N 1
ATOM 655 C CA . VAL A 1 86 ? 1.863 0.553 8.891 1.00 90.19 86 VAL A CA 1
ATOM 656 C C . VAL A 1 86 ? 3.347 0.833 9.027 1.00 90.19 86 VAL A C 1
ATOM 658 O O . VAL A 1 86 ? 3.783 1.950 8.762 1.00 90.19 86 VAL A O 1
ATOM 661 N N . ILE A 1 87 ? 4.109 -0.177 9.437 1.00 90.31 87 ILE A N 1
ATOM 662 C CA . ILE A 1 87 ? 5.570 -0.144 9.452 1.00 90.31 87 ILE A CA 1
ATOM 663 C C . ILE A 1 87 ? 6.057 -1.128 8.396 1.00 90.31 87 ILE A C 1
ATOM 665 O O . ILE A 1 87 ? 5.922 -2.338 8.564 1.00 90.31 87 ILE A O 1
ATOM 669 N N . LEU A 1 88 ? 6.625 -0.605 7.320 1.00 90.12 88 LEU A N 1
ATOM 670 C CA . LEU A 1 88 ? 7.170 -1.360 6.204 1.00 90.12 88 LEU A CA 1
ATOM 671 C C . LEU A 1 88 ? 8.688 -1.480 6.320 1.00 90.12 88 LEU A C 1
ATOM 673 O O . LEU A 1 88 ? 9.356 -0.546 6.766 1.00 90.12 88 LEU A O 1
ATOM 677 N N . LYS A 1 89 ? 9.232 -2.608 5.855 1.00 90.56 89 LYS A N 1
ATOM 678 C CA . LYS A 1 89 ? 10.683 -2.837 5.750 1.00 90.56 89 LYS A CA 1
ATOM 679 C C . LYS A 1 89 ? 11.067 -3.310 4.344 1.00 90.56 89 LYS A C 1
ATOM 681 O O . LYS A 1 89 ? 11.268 -4.509 4.158 1.00 90.56 89 LYS A O 1
ATOM 686 N N . PRO A 1 90 ? 11.133 -2.402 3.350 1.00 90.88 90 PRO A N 1
ATOM 687 C CA . PRO A 1 90 ? 11.289 -2.785 1.948 1.00 90.88 90 PRO A CA 1
ATOM 688 C C . PRO A 1 90 ? 12.505 -3.654 1.635 1.00 90.88 90 PRO A C 1
ATOM 690 O O . PRO A 1 90 ? 12.381 -4.602 0.866 1.00 90.88 90 PRO A O 1
ATOM 693 N N . HIS A 1 91 ? 13.639 -3.411 2.289 1.00 87.94 91 HIS A N 1
ATOM 694 C CA . HIS A 1 91 ? 14.846 -4.232 2.147 1.00 87.94 91 HIS A CA 1
ATOM 695 C C . HIS A 1 91 ? 14.681 -5.708 2.576 1.00 87.94 91 HIS A C 1
ATOM 697 O O . HIS A 1 91 ? 15.512 -6.539 2.221 1.00 87.94 91 HIS A O 1
ATOM 703 N N . LEU A 1 92 ? 13.626 -6.054 3.327 1.00 93.25 92 LEU A N 1
ATOM 704 C CA . LEU A 1 92 ? 13.314 -7.428 3.760 1.00 93.25 92 LEU A CA 1
ATOM 705 C C . LEU A 1 92 ? 12.185 -8.074 2.947 1.00 93.25 92 LEU A C 1
ATOM 707 O O . LEU A 1 92 ? 11.721 -9.165 3.284 1.00 93.25 92 LEU A O 1
ATOM 711 N N . TRP A 1 93 ? 11.682 -7.393 1.919 1.00 95.44 93 TRP A N 1
ATOM 712 C CA . TRP A 1 93 ? 10.561 -7.884 1.131 1.00 95.44 93 TRP A CA 1
ATOM 713 C C . TRP A 1 93 ? 10.962 -9.047 0.232 1.00 95.44 93 TRP A C 1
ATOM 715 O O . TRP A 1 93 ? 11.988 -9.012 -0.443 1.00 95.44 93 TRP A O 1
ATOM 725 N N . ASN A 1 94 ? 10.077 -10.037 0.135 1.00 95.69 94 ASN A N 1
ATOM 726 C CA . ASN A 1 94 ? 10.202 -11.104 -0.849 1.00 95.69 94 ASN A CA 1
ATOM 727 C C . ASN A 1 94 ? 9.309 -10.802 -2.049 1.00 95.69 94 ASN A C 1
ATOM 729 O O . ASN A 1 94 ? 8.108 -10.568 -1.901 1.00 95.6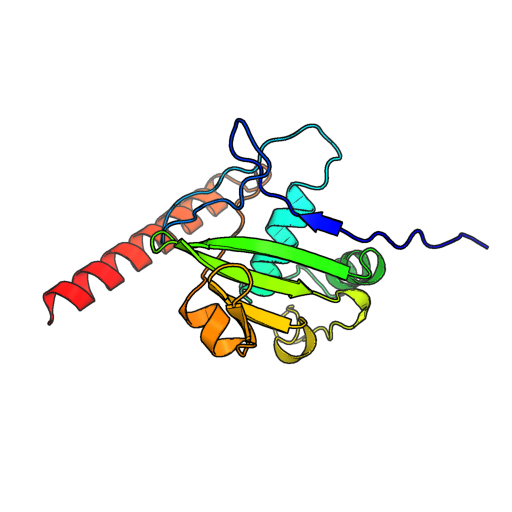9 94 ASN A O 1
ATOM 733 N N . PHE A 1 95 ? 9.885 -10.837 -3.246 1.00 96.31 95 PHE A N 1
ATOM 734 C CA . PHE A 1 95 ? 9.148 -10.642 -4.488 1.00 96.31 95 PHE A CA 1
ATOM 735 C C . PHE A 1 95 ? 8.557 -11.959 -4.996 1.00 96.31 95 PHE A C 1
ATOM 737 O O . PHE A 1 95 ? 9.267 -12.943 -5.196 1.00 96.31 95 PHE A O 1
ATOM 744 N N . ASP A 1 96 ? 7.252 -11.964 -5.241 1.00 93.81 96 ASP A N 1
ATOM 745 C CA . ASP A 1 96 ? 6.551 -13.043 -5.924 1.00 93.81 96 ASP A CA 1
ATOM 746 C C . ASP A 1 96 ? 6.580 -12.788 -7.435 1.00 93.81 96 ASP A C 1
ATOM 748 O O . ASP A 1 96 ? 5.867 -11.922 -7.952 1.00 93.81 96 ASP A O 1
ATOM 752 N N . LYS A 1 97 ? 7.404 -13.564 -8.148 1.00 92.44 97 LYS A N 1
ATOM 753 C CA . LYS A 1 97 ? 7.586 -13.450 -9.603 1.00 92.44 97 LYS A CA 1
ATOM 754 C C . LYS A 1 97 ? 6.348 -13.856 -10.401 1.00 92.44 97 LYS A C 1
ATOM 756 O O . LYS A 1 97 ? 6.152 -13.343 -11.497 1.00 92.44 97 LYS A O 1
ATOM 761 N N . ASN A 1 98 ? 5.508 -14.744 -9.870 1.00 91.06 98 ASN A N 1
ATOM 762 C CA . ASN A 1 98 ? 4.309 -15.202 -10.576 1.00 91.06 98 ASN A CA 1
ATOM 763 C C . ASN A 1 98 ? 3.237 -14.113 -10.603 1.00 91.06 98 ASN A C 1
ATOM 765 O O . ASN A 1 98 ? 2.447 -14.019 -11.538 1.00 91.06 98 ASN A O 1
ATOM 769 N N . LEU A 1 99 ? 3.212 -13.293 -9.554 1.00 90.12 99 LEU A N 1
ATOM 770 C CA . LEU A 1 99 ? 2.187 -12.279 -9.339 1.00 90.12 99 LEU A CA 1
ATOM 771 C C . LEU A 1 99 ? 2.725 -10.848 -9.489 1.00 90.12 99 LEU A C 1
ATOM 773 O O . LEU A 1 99 ? 1.965 -9.892 -9.342 1.00 90.12 99 LEU A O 1
ATOM 777 N N . ASN A 1 100 ? 4.023 -10.710 -9.773 1.00 90.75 100 ASN A N 1
ATOM 778 C CA . ASN A 1 100 ? 4.767 -9.457 -9.867 1.00 90.75 100 ASN A CA 1
ATOM 779 C C . ASN A 1 100 ? 4.494 -8.494 -8.701 1.00 90.75 100 ASN A C 1
ATOM 781 O O . ASN A 1 100 ? 4.270 -7.297 -8.885 1.00 90.75 100 ASN A O 1
ATOM 785 N N . ARG A 1 101 ? 4.494 -9.013 -7.474 1.00 93.88 101 ARG A N 1
ATOM 786 C CA . ARG A 1 101 ? 4.133 -8.249 -6.272 1.00 93.88 101 ARG A CA 1
ATOM 787 C C . ARG A 1 101 ? 4.943 -8.691 -5.068 1.00 93.88 101 ARG A C 1
ATOM 789 O O . ARG A 1 101 ? 5.591 -9.729 -5.093 1.00 93.88 101 ARG A O 1
ATOM 796 N N . VAL A 1 102 ? 4.900 -7.903 -4.002 1.00 95.19 102 VAL A N 1
ATOM 797 C CA . VAL A 1 102 ? 5.539 -8.280 -2.737 1.00 95.19 102 VAL A CA 1
ATOM 798 C C . VAL A 1 102 ? 4.694 -9.336 -2.030 1.00 95.19 102 VAL A C 1
ATOM 800 O O . VAL A 1 102 ? 3.467 -9.230 -1.999 1.00 95.19 102 VAL A O 1
ATOM 803 N N . ASN A 1 103 ? 5.346 -10.343 -1.452 1.00 93.81 103 ASN A N 1
ATOM 804 C CA . ASN A 1 103 ? 4.701 -11.312 -0.579 1.00 93.81 103 ASN A CA 1
ATOM 805 C C . ASN A 1 103 ? 4.155 -10.584 0.665 1.00 93.81 103 ASN A C 1
ATOM 807 O O . ASN A 1 103 ? 4.954 -10.022 1.427 1.00 93.81 103 ASN A O 1
ATOM 811 N N . PRO A 1 104 ? 2.833 -10.617 0.916 1.00 91.25 104 PRO A N 1
ATOM 812 C CA . PRO A 1 104 ? 2.225 -9.882 2.019 1.00 91.25 104 PRO A CA 1
ATOM 813 C C . PRO A 1 104 ? 2.814 -10.187 3.398 1.00 91.25 104 PRO A C 1
ATOM 815 O O . PRO A 1 104 ? 2.916 -9.291 4.231 1.00 91.25 104 PRO A O 1
ATOM 818 N N . LEU A 1 105 ? 3.279 -11.421 3.614 1.00 91.75 105 LEU A N 1
ATOM 819 C CA . LEU A 1 105 ? 3.884 -11.855 4.878 1.00 91.75 105 LEU A CA 1
ATOM 820 C C . LEU A 1 105 ? 5.229 -11.178 5.171 1.00 91.75 105 LEU A C 1
ATOM 822 O O . LEU A 1 105 ? 5.709 -11.217 6.298 1.00 91.75 105 LEU A O 1
ATOM 826 N N . THR A 1 106 ? 5.840 -10.560 4.160 1.00 94.69 106 THR A N 1
ATOM 827 C CA . THR A 1 106 ? 7.129 -9.866 4.284 1.00 94.69 106 THR A CA 1
ATOM 828 C C . THR A 1 106 ? 6.995 -8.350 4.336 1.00 94.69 106 THR A C 1
ATOM 830 O O . THR A 1 106 ? 7.990 -7.672 4.560 1.00 94.69 106 THR A O 1
ATOM 833 N N . LEU A 1 107 ? 5.784 -7.797 4.167 1.00 93.06 107 LEU A N 1
ATOM 834 C CA . LEU A 1 107 ? 5.578 -6.349 4.061 1.00 93.06 107 LEU A CA 1
ATOM 835 C C . LEU A 1 107 ? 6.051 -5.587 5.307 1.00 93.06 107 LEU A C 1
ATOM 837 O O . LEU A 1 107 ? 6.668 -4.525 5.187 1.00 93.06 107 LEU A O 1
ATOM 841 N N . GLY A 1 108 ? 5.782 -6.140 6.488 1.00 93.19 108 GLY A N 1
ATOM 842 C CA . GLY A 1 108 ? 6.111 -5.536 7.771 1.00 93.19 108 GLY A CA 1
ATOM 843 C C . GLY A 1 108 ? 4.997 -5.750 8.790 1.00 93.19 108 GLY A C 1
ATOM 844 O O . GLY A 1 108 ? 4.440 -6.842 8.872 1.00 93.19 108 GLY A O 1
ATOM 845 N N . LYS A 1 109 ? 4.690 -4.717 9.578 1.00 95.12 109 LYS A N 1
ATOM 846 C CA . LYS A 1 109 ? 3.698 -4.773 10.658 1.00 95.12 109 LYS A CA 1
ATOM 847 C C . LYS A 1 109 ? 2.557 -3.796 10.429 1.00 95.12 109 LYS A C 1
ATOM 849 O O . LYS A 1 109 ? 2.780 -2.654 10.022 1.00 95.12 109 LYS A O 1
ATOM 854 N N . PHE A 1 110 ? 1.349 -4.230 10.763 1.00 94.44 110 PHE A N 1
ATOM 855 C CA . PHE A 1 110 ? 0.127 -3.452 10.614 1.00 94.44 110 PHE A CA 1
ATOM 856 C C . PHE A 1 110 ? -0.512 -3.255 11.980 1.00 94.44 110 PHE A C 1
ATOM 858 O O . PHE A 1 110 ? -0.500 -4.148 12.820 1.00 94.44 110 PHE A O 1
ATOM 865 N N . PHE A 1 111 ? -1.070 -2.074 12.210 1.00 94.19 111 PHE A N 1
ATOM 866 C CA . PHE A 1 111 ? -1.677 -1.712 13.478 1.00 94.19 111 PHE A CA 1
ATOM 867 C C . PHE A 1 111 ? -2.978 -0.954 13.255 1.00 94.19 111 PHE A C 1
ATOM 869 O O . PHE A 1 111 ? -3.111 -0.171 12.307 1.00 94.19 111 PHE A O 1
ATOM 876 N N . LYS A 1 112 ? -3.924 -1.154 14.169 1.00 92.75 112 LYS A N 1
ATOM 877 C CA . LYS A 1 112 ? -5.244 -0.528 14.154 1.00 92.75 112 LYS A CA 1
ATOM 878 C C . LYS A 1 112 ? -5.693 -0.216 15.576 1.00 92.75 112 LYS A C 1
ATOM 880 O O . LYS A 1 112 ? -5.553 -1.046 16.472 1.00 92.75 112 LYS A O 1
ATOM 885 N N . GLY A 1 113 ? -6.249 0.970 15.800 1.00 91.12 113 GLY A N 1
ATOM 886 C CA . GLY A 1 113 ? -6.782 1.339 17.111 1.00 91.12 113 GLY A CA 1
ATOM 887 C C . GLY A 1 113 ? -6.966 2.834 17.301 1.00 91.12 113 GLY A C 1
ATOM 888 O O . GLY A 1 113 ? -7.069 3.597 16.344 1.00 91.12 113 GLY A O 1
ATOM 889 N N . GLU A 1 114 ? -7.024 3.255 18.557 1.00 86.44 114 GLU A N 1
ATOM 890 C CA . GLU A 1 114 ? -6.956 4.668 18.919 1.00 86.44 114 GLU A CA 1
ATOM 891 C C . GLU A 1 114 ? -5.493 5.086 19.080 1.00 86.44 114 GLU A C 1
ATOM 893 O O . GLU A 1 114 ? -4.616 4.257 19.315 1.00 86.44 114 GLU A O 1
ATOM 898 N N . GLN A 1 115 ? -5.221 6.384 18.965 1.00 78.50 115 GLN A N 1
ATOM 899 C CA . GLN A 1 115 ? -3.868 6.909 19.119 1.00 78.50 115 GLN A CA 1
ATOM 900 C C . GLN A 1 115 ? -3.304 6.540 20.504 1.00 78.50 115 GLN A C 1
ATOM 902 O O . GLN A 1 115 ? -3.931 6.846 21.519 1.00 78.50 115 GLN A O 1
ATOM 907 N N . LYS A 1 116 ? -2.114 5.923 20.541 1.00 80.19 116 LYS A N 1
ATOM 908 C CA . LYS A 1 116 ? -1.454 5.347 21.735 1.00 80.19 116 LYS A CA 1
ATOM 909 C C . LYS A 1 116 ? -2.091 4.062 22.294 1.00 80.19 116 LYS A C 1
ATOM 911 O O . LYS A 1 116 ? -1.709 3.621 23.378 1.00 80.19 116 LYS A O 1
ATOM 916 N N . ARG A 1 117 ? -3.083 3.486 21.612 1.00 87.75 117 ARG A N 1
ATOM 917 C CA . ARG A 1 117 ? -3.758 2.222 21.965 1.00 87.75 117 ARG A CA 1
ATOM 918 C C . ARG A 1 117 ? -3.944 1.348 20.722 1.00 87.75 117 ARG A C 1
ATOM 920 O O . ARG A 1 117 ? -4.997 0.740 20.520 1.00 87.75 117 ARG A O 1
ATOM 927 N N . GLU A 1 118 ? -2.940 1.330 19.857 1.00 91.31 118 GLU A N 1
ATOM 928 C CA . GLU A 1 118 ? -2.946 0.550 18.631 1.00 91.31 118 GLU A CA 1
ATOM 929 C C . GLU A 1 118 ? -2.678 -0.932 18.934 1.00 91.31 118 GLU A C 1
ATOM 931 O O . GLU A 1 118 ? -1.779 -1.270 19.705 1.00 91.31 118 GLU A O 1
ATOM 936 N N . LYS A 1 119 ? -3.451 -1.832 18.321 1.00 94.62 119 LYS A N 1
ATOM 937 C CA . LYS A 1 119 ? -3.196 -3.277 18.351 1.00 94.62 119 LYS A CA 1
ATOM 938 C C . LYS A 1 119 ? -2.580 -3.709 17.030 1.00 94.62 119 LYS A C 1
ATOM 940 O O . LYS A 1 119 ? -2.996 -3.216 15.983 1.00 94.62 119 LYS A O 1
ATOM 945 N N . GLU A 1 120 ? -1.601 -4.608 17.092 1.00 96.19 120 GLU A N 1
ATOM 946 C CA . GLU A 1 120 ? -1.064 -5.266 15.898 1.00 96.19 120 GLU A CA 1
ATOM 947 C C . GLU A 1 120 ? -2.175 -6.122 15.271 1.00 96.19 120 GLU A C 1
ATOM 949 O O . GLU A 1 120 ? -2.900 -6.822 15.980 1.00 96.19 120 GLU A O 1
ATOM 954 N N 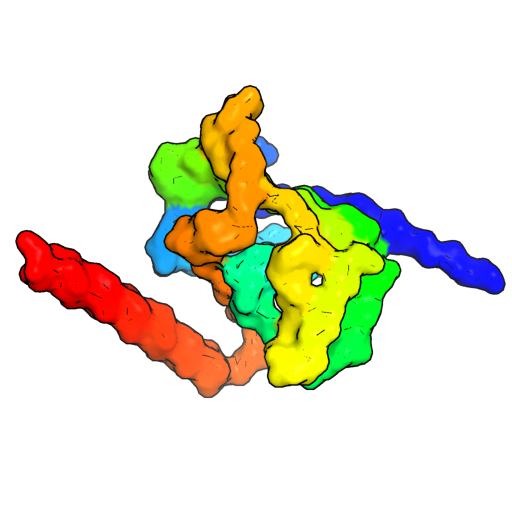. ILE A 1 121 ? -2.336 -6.001 13.958 1.00 95.31 121 ILE A N 1
ATOM 955 C CA . ILE A 1 121 ? -3.286 -6.758 13.142 1.00 95.31 121 ILE A CA 1
ATOM 956 C C . ILE A 1 121 ? -2.520 -7.438 12.010 1.00 95.31 121 ILE A C 1
ATOM 958 O O . ILE A 1 121 ? -1.422 -7.010 11.645 1.00 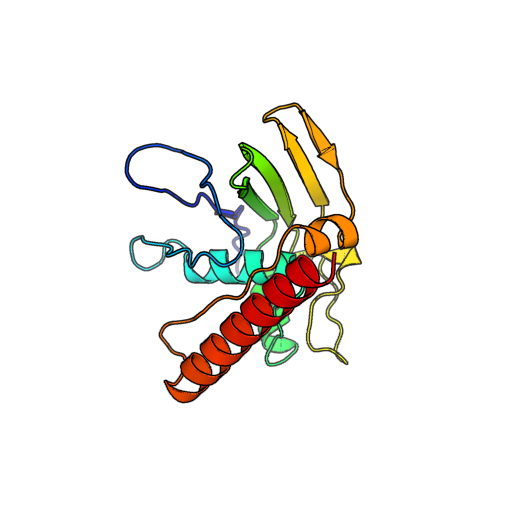95.31 121 ILE A O 1
ATOM 962 N N . ASP A 1 122 ? -3.094 -8.492 11.443 1.00 94.44 122 ASP A N 1
ATOM 963 C CA . ASP A 1 122 ? -2.510 -9.134 10.271 1.00 94.44 122 ASP A CA 1
ATOM 964 C C . ASP A 1 122 ? -2.820 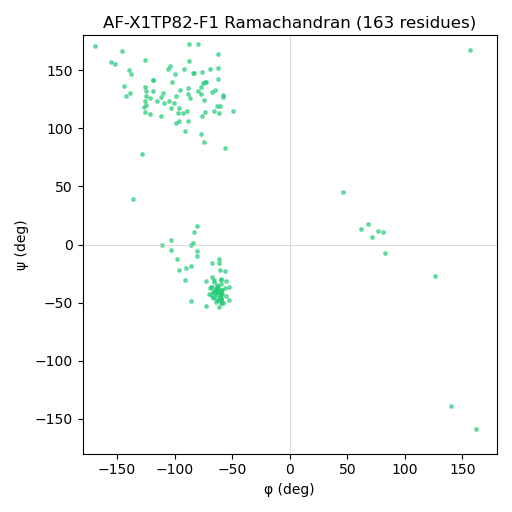-8.363 8.973 1.00 94.44 122 ASP A C 1
ATOM 966 O O . ASP A 1 122 ? -3.576 -7.382 8.930 1.00 94.44 122 ASP A O 1
ATOM 970 N N . PHE A 1 123 ? -2.180 -8.804 7.890 1.00 92.00 123 PHE A N 1
ATOM 971 C CA . PHE A 1 123 ? -2.361 -8.217 6.567 1.00 92.00 123 PHE A CA 1
ATOM 972 C C . PHE A 1 123 ? -3.795 -8.373 6.041 1.00 92.00 123 PHE A C 1
ATOM 974 O O . PHE A 1 123 ? -4.302 -7.466 5.376 1.00 92.00 123 PHE A O 1
ATOM 981 N N . ASP A 1 124 ? -4.458 -9.495 6.323 1.00 89.56 124 ASP A N 1
ATOM 982 C CA . ASP A 1 124 ? -5.796 -9.766 5.802 1.00 89.56 124 ASP A CA 1
ATOM 983 C C . ASP A 1 124 ? -6.834 -8.852 6.461 1.00 89.56 124 ASP A C 1
ATOM 985 O O . ASP A 1 124 ? -7.653 -8.247 5.761 1.00 89.56 124 ASP A O 1
ATOM 989 N N . GLU A 1 125 ? -6.756 -8.650 7.778 1.00 90.00 125 GLU A N 1
ATOM 990 C CA . GLU A 1 125 ? -7.560 -7.658 8.484 1.00 90.00 125 GLU A CA 1
ATOM 991 C C . GLU A 1 125 ? -7.269 -6.252 7.945 1.00 90.00 125 GLU A C 1
ATOM 993 O O . GLU A 1 125 ? -8.206 -5.487 7.679 1.00 90.00 125 GLU A O 1
ATOM 998 N N . PHE A 1 126 ? -5.997 -5.896 7.738 1.00 89.81 126 PHE A N 1
ATOM 999 C CA . PHE A 1 126 ? -5.644 -4.589 7.182 1.00 89.81 126 PHE A CA 1
ATOM 1000 C C . PHE A 1 126 ? -6.295 -4.376 5.808 1.00 89.81 126 PHE A C 1
ATOM 1002 O O . PHE A 1 126 ? -7.000 -3.384 5.602 1.00 89.81 126 PHE A O 1
ATOM 1009 N N . ARG A 1 127 ? -6.151 -5.341 4.894 1.00 84.81 127 ARG A N 1
ATOM 1010 C CA . ARG A 1 127 ? -6.680 -5.287 3.524 1.00 84.81 127 ARG A CA 1
ATOM 1011 C C . ARG A 1 127 ? -8.208 -5.276 3.459 1.00 84.81 127 ARG A C 1
ATOM 1013 O O . ARG A 1 127 ? -8.782 -4.652 2.569 1.00 84.81 127 ARG A O 1
ATOM 1020 N N . GLN A 1 128 ? -8.894 -5.926 4.399 1.00 81.56 128 GLN A N 1
ATOM 1021 C CA . GLN A 1 128 ? -10.359 -5.858 4.490 1.00 81.56 128 GLN A CA 1
ATOM 1022 C C . GLN A 1 128 ? -10.860 -4.455 4.854 1.00 81.56 128 GLN A C 1
ATOM 1024 O O . GLN A 1 128 ? -11.955 -4.059 4.453 1.00 81.56 128 GLN A O 1
ATOM 1029 N N . ASN A 1 129 ? -10.067 -3.699 5.615 1.00 80.38 129 ASN A N 1
ATOM 1030 C CA . ASN A 1 129 ? -10.420 -2.347 6.037 1.00 80.38 129 ASN A CA 1
ATOM 1031 C C . ASN A 1 129 ? -9.929 -1.282 5.046 1.00 80.38 129 ASN A C 1
ATOM 1033 O O . ASN A 1 129 ? -10.562 -0.231 4.910 1.00 80.38 129 ASN A O 1
ATOM 1037 N N . ILE A 1 130 ? -8.816 -1.547 4.359 1.00 79.56 130 ILE A N 1
ATOM 1038 C CA . ILE A 1 130 ? -8.057 -0.568 3.588 1.00 79.56 130 ILE A CA 1
ATOM 1039 C C . ILE A 1 130 ? -7.857 -1.062 2.156 1.00 79.56 130 ILE A C 1
ATOM 1041 O O . ILE A 1 130 ? -7.191 -2.061 1.909 1.00 79.56 130 ILE A O 1
ATOM 1045 N N . ASN A 1 131 ? -8.385 -0.301 1.198 1.00 78.94 131 ASN A N 1
ATOM 1046 C CA . ASN A 1 131 ? -8.184 -0.536 -0.227 1.00 78.94 131 ASN A CA 1
ATOM 1047 C C . ASN A 1 131 ? -7.634 0.739 -0.870 1.00 78.94 131 ASN A C 1
ATOM 1049 O O . ASN A 1 131 ? -8.322 1.763 -0.885 1.00 78.94 131 ASN A O 1
ATOM 1053 N N . ILE A 1 132 ? -6.394 0.686 -1.358 1.00 80.00 132 ILE A N 1
ATOM 1054 C CA . ILE A 1 132 ? -5.674 1.853 -1.877 1.00 80.00 132 ILE A CA 1
ATOM 1055 C C . ILE A 1 132 ? -5.189 1.556 -3.286 1.00 80.00 132 ILE A C 1
ATOM 1057 O O . ILE A 1 132 ? -4.660 0.485 -3.555 1.00 80.00 132 ILE A O 1
ATOM 1061 N N . ARG A 1 133 ? -5.370 2.519 -4.185 1.00 75.25 133 ARG A N 1
ATOM 1062 C CA . ARG A 1 133 ? -4.839 2.477 -5.544 1.00 75.25 133 ARG A CA 1
ATOM 1063 C C . ARG A 1 133 ? -4.316 3.862 -5.886 1.00 75.25 133 ARG A C 1
ATOM 1065 O O . ARG A 1 133 ? -5.015 4.848 -5.637 1.00 75.25 133 ARG A O 1
ATOM 1072 N N . THR A 1 134 ? -3.095 3.944 -6.397 1.00 75.81 134 THR A N 1
ATOM 1073 C CA . THR A 1 134 ? -2.484 5.226 -6.757 1.00 75.81 134 THR A CA 1
ATOM 1074 C C . THR A 1 134 ? -2.851 5.562 -8.190 1.00 75.81 134 THR A C 1
ATOM 1076 O O . THR A 1 134 ? -2.729 4.716 -9.066 1.00 75.81 134 THR A O 1
ATOM 1079 N N . ILE A 1 135 ? -3.250 6.809 -8.433 1.00 69.06 135 ILE A N 1
ATOM 1080 C CA . ILE A 1 135 ? -3.370 7.355 -9.787 1.00 69.06 135 ILE A CA 1
ATOM 1081 C C . ILE A 1 135 ? -2.155 8.240 -10.007 1.00 69.06 135 ILE A C 1
ATOM 1083 O O . ILE A 1 135 ? -1.953 9.225 -9.288 1.00 69.06 135 ILE A O 1
ATOM 1087 N N . ARG A 1 136 ? -1.320 7.890 -10.979 1.00 69.69 136 ARG A N 1
ATOM 1088 C CA . ARG A 1 136 ? -0.151 8.697 -11.334 1.00 69.69 136 ARG A CA 1
ATOM 1089 C C . ARG A 1 136 ? -0.518 9.620 -12.489 1.00 69.69 136 ARG A C 1
ATOM 1091 O O . ARG A 1 136 ? -1.065 9.182 -13.490 1.00 69.69 136 ARG A O 1
ATOM 1098 N N . GLY A 1 137 ? -0.163 10.902 -12.394 1.00 57.66 137 GLY A N 1
ATOM 1099 C CA . GLY A 1 137 ? -0.455 11.886 -13.451 1.00 57.66 137 GLY A CA 1
ATOM 1100 C C . GLY A 1 137 ? 0.193 11.586 -14.813 1.00 57.66 137 GLY A C 1
ATOM 1101 O O . GLY A 1 137 ? -0.177 12.199 -15.805 1.00 57.66 137 GLY A O 1
ATOM 1102 N N . SER A 1 138 ? 1.138 10.643 -14.872 1.00 61.09 138 SER A N 1
ATOM 1103 C CA . SER A 1 138 ? 1.732 10.125 -16.109 1.00 61.09 138 SER A CA 1
ATOM 1104 C C . SER A 1 138 ? 0.935 8.980 -16.754 1.00 61.09 138 SER A C 1
ATOM 1106 O O . SER A 1 138 ? 1.372 8.445 -17.769 1.00 61.09 138 SER A O 1
ATOM 1108 N N . GLU A 1 139 ? -0.181 8.546 -16.162 1.00 62.50 139 GLU A N 1
ATOM 1109 C CA . GLU A 1 139 ? -1.059 7.522 -16.737 1.00 62.50 139 GLU A CA 1
ATOM 1110 C C . GLU A 1 139 ? -1.855 8.087 -17.913 1.00 62.50 139 GLU A C 1
ATOM 1112 O O . GLU A 1 139 ? -2.356 9.212 -17.863 1.00 62.50 139 GLU A O 1
ATOM 1117 N N . SER A 1 140 ? -2.009 7.284 -18.966 1.00 62.84 140 SER A N 1
ATOM 1118 C CA . SER A 1 140 ? -2.824 7.660 -20.122 1.00 62.84 140 SER A CA 1
ATOM 1119 C C . SER A 1 140 ? -4.294 7.858 -19.730 1.00 62.84 140 SER A C 1
ATOM 1121 O O . SER A 1 140 ? -4.809 7.201 -18.824 1.00 62.84 140 SER A O 1
ATOM 1123 N N . LEU A 1 141 ? -5.009 8.717 -20.463 1.00 60.28 141 LEU A N 1
ATOM 1124 C CA . LEU A 1 141 ? -6.442 8.966 -20.255 1.00 60.28 141 LEU A CA 1
ATOM 1125 C C . LEU A 1 141 ? -7.269 7.666 -20.251 1.00 60.28 141 LEU A C 1
ATOM 1127 O O . LEU A 1 141 ? -8.200 7.522 -19.465 1.00 60.28 141 LEU A O 1
ATOM 1131 N N . GLN A 1 142 ? -6.902 6.688 -21.084 1.00 61.97 142 GLN A N 1
ATOM 1132 C CA . GLN A 1 142 ? -7.567 5.383 -21.135 1.00 61.97 142 GLN A CA 1
ATOM 1133 C C . GLN A 1 142 ? -7.390 4.584 -19.836 1.00 61.97 142 GLN A C 1
ATOM 1135 O O . GLN A 1 142 ? -8.358 4.010 -19.337 1.00 61.97 142 GLN A O 1
ATOM 1140 N N . GLN A 1 143 ? -6.188 4.587 -19.252 1.00 56.22 143 GLN A N 1
ATOM 1141 C CA . GLN A 1 143 ? -5.920 3.935 -17.964 1.00 56.22 143 GLN A CA 1
ATOM 1142 C C . GLN A 1 143 ? -6.703 4.605 -16.831 1.00 56.22 143 GLN A C 1
ATOM 1144 O O . GLN A 1 143 ? -7.303 3.913 -16.007 1.00 56.22 143 GLN A O 1
ATOM 1149 N N . GLN A 1 144 ? -6.791 5.937 -16.850 1.00 58.22 144 GLN A N 1
ATOM 1150 C CA . GLN A 1 144 ? -7.590 6.693 -15.886 1.00 58.22 144 GLN A CA 1
ATOM 1151 C C . GLN A 1 144 ? -9.097 6.393 -16.029 1.00 58.22 144 GLN A C 1
ATOM 1153 O O . GLN A 1 144 ? -9.787 6.211 -15.028 1.00 58.22 144 GLN A O 1
ATOM 1158 N N . ILE A 1 145 ? -9.624 6.268 -17.254 1.00 64.44 145 ILE A N 1
ATOM 1159 C CA . ILE A 1 145 ? -11.040 5.935 -17.509 1.00 64.44 145 ILE A CA 1
ATOM 1160 C C . ILE A 1 145 ? -11.389 4.517 -17.034 1.00 64.44 145 ILE A C 1
ATOM 1162 O O . ILE A 1 145 ? -12.416 4.330 -16.377 1.00 64.44 145 ILE A O 1
ATOM 1166 N N . ILE A 1 146 ? -10.547 3.521 -17.333 1.00 63.03 146 ILE A N 1
ATOM 1167 C CA . ILE A 1 146 ? -10.741 2.142 -16.850 1.00 63.03 146 ILE A CA 1
ATOM 1168 C C . ILE A 1 146 ? -10.748 2.125 -15.317 1.00 63.03 146 ILE A C 1
ATOM 1170 O O . ILE A 1 146 ? -11.626 1.519 -14.706 1.00 63.03 146 ILE A O 1
ATOM 1174 N N . PHE A 1 147 ? -9.839 2.874 -14.693 1.00 60.44 147 PHE A N 1
ATOM 1175 C CA . PHE A 1 147 ? -9.796 3.030 -13.244 1.00 60.44 147 PHE A CA 1
ATOM 1176 C C . PHE A 1 147 ? -11.098 3.612 -12.670 1.00 60.44 147 PHE A C 1
ATOM 1178 O O . PHE A 1 147 ? -11.663 3.056 -11.723 1.00 60.44 147 PHE A O 1
ATOM 1185 N N . PHE A 1 148 ? -11.608 4.708 -13.240 1.00 63.62 148 PHE A N 1
ATOM 1186 C CA . PHE A 1 148 ? -12.854 5.309 -12.760 1.00 63.62 148 PHE A CA 1
ATOM 1187 C C . PHE A 1 148 ? -14.032 4.350 -12.906 1.00 63.62 148 PHE A C 1
ATOM 1189 O O . PHE A 1 148 ? -14.877 4.287 -12.012 1.00 63.62 14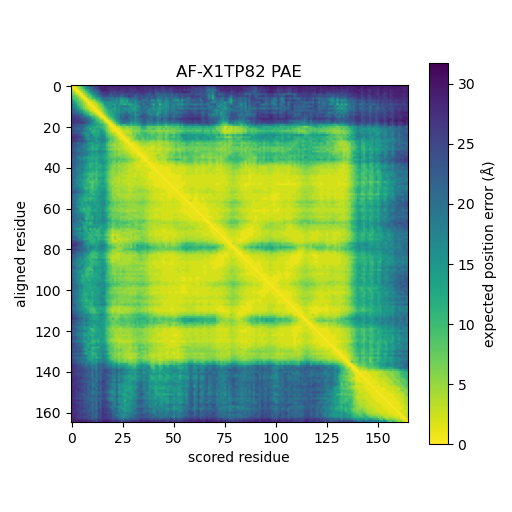8 PHE A O 1
ATOM 1196 N N . LYS A 1 149 ? -14.056 3.557 -13.981 1.00 68.88 149 LYS A N 1
ATOM 1197 C CA . LYS A 1 149 ? -15.056 2.511 -14.184 1.00 68.88 149 LYS A CA 1
ATOM 1198 C C . LYS A 1 149 ? -14.990 1.449 -13.082 1.00 68.88 149 LYS A C 1
ATOM 1200 O O . LYS A 1 149 ? -16.028 1.151 -12.499 1.00 68.88 149 LYS A O 1
ATOM 1205 N N . ASP A 1 150 ? -13.806 0.940 -12.741 1.00 61.00 150 ASP A N 1
ATOM 1206 C CA . ASP A 1 150 ? -13.635 -0.072 -11.686 1.00 61.00 150 ASP A CA 1
ATOM 1207 C C . ASP A 1 150 ? -14.103 0.440 -10.315 1.00 61.00 150 ASP A C 1
ATOM 1209 O O . ASP A 1 150 ? -14.854 -0.235 -9.606 1.00 61.00 150 ASP A O 1
ATOM 1213 N N . VAL A 1 151 ? -13.710 1.667 -9.949 1.00 58.50 151 VAL A N 1
ATOM 1214 C CA . VAL A 1 151 ? -14.136 2.311 -8.694 1.00 58.50 151 VAL A CA 1
ATOM 1215 C C . VAL A 1 151 ? -15.650 2.512 -8.670 1.00 58.50 151 VAL A C 1
ATOM 1217 O O . VAL A 1 151 ? -16.298 2.296 -7.641 1.00 58.50 151 VAL A O 1
ATOM 1220 N N . PHE A 1 152 ? -16.226 2.922 -9.798 1.00 64.06 152 PHE A N 1
ATOM 1221 C CA . PHE A 1 152 ? -17.657 3.151 -9.923 1.00 64.06 152 PHE A CA 1
ATOM 1222 C C . PHE A 1 152 ? -18.452 1.847 -9.796 1.00 64.06 152 PHE A C 1
ATOM 1224 O O . PHE A 1 152 ? -19.399 1.784 -9.009 1.00 64.06 152 PHE A O 1
ATOM 1231 N N . VAL A 1 153 ? -18.020 0.783 -10.479 1.00 65.81 153 VAL A N 1
ATOM 1232 C CA . VAL A 1 153 ? -18.616 -0.557 -10.381 1.00 65.81 153 VAL A CA 1
ATOM 1233 C C . VAL A 1 153 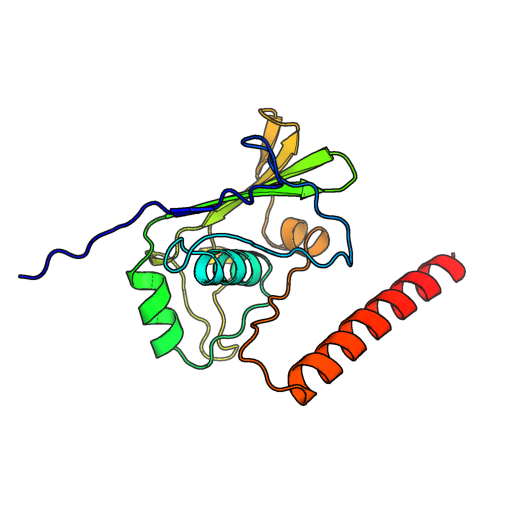? -18.537 -1.077 -8.948 1.00 65.81 153 VAL A C 1
ATOM 1235 O O . VAL A 1 153 ? -19.551 -1.507 -8.403 1.00 65.81 153 VAL A O 1
ATOM 1238 N N . ALA A 1 154 ? -17.378 -0.970 -8.291 1.00 57.62 154 ALA A N 1
ATOM 1239 C CA . ALA A 1 154 ? -17.222 -1.396 -6.901 1.00 57.62 154 ALA A CA 1
ATOM 1240 C C . ALA A 1 154 ? -18.186 -0.658 -5.953 1.00 57.62 154 ALA A C 1
ATOM 1242 O O . ALA A 1 154 ? -18.815 -1.286 -5.097 1.00 57.62 154 ALA A O 1
ATOM 1243 N N . LYS A 1 155 ? -18.363 0.661 -6.132 1.00 64.06 155 LYS A N 1
ATOM 1244 C CA . LYS A 1 155 ? -19.328 1.454 -5.349 1.00 64.06 155 LYS A CA 1
ATOM 1245 C C . LYS A 1 155 ? -20.777 1.052 -5.614 1.00 64.06 155 LYS A C 1
ATOM 1247 O O . LYS A 1 155 ? -21.559 1.000 -4.663 1.00 64.06 155 LYS A O 1
ATOM 1252 N N . ILE A 1 156 ? -21.143 0.776 -6.867 1.00 70.31 156 ILE A N 1
ATOM 1253 C CA . ILE A 1 156 ? -22.490 0.300 -7.207 1.00 70.31 156 ILE A CA 1
ATOM 1254 C C . ILE A 1 156 ? -22.742 -1.063 -6.567 1.00 70.31 156 ILE A C 1
ATOM 1256 O O . ILE A 1 156 ? -23.718 -1.206 -5.838 1.00 70.31 156 ILE A O 1
ATOM 1260 N N . SER A 1 157 ? -21.831 -2.021 -6.726 1.00 67.44 157 SER A N 1
ATOM 1261 C CA . SER A 1 157 ? -21.956 -3.354 -6.128 1.00 67.44 157 SER A CA 1
ATOM 1262 C C . SER A 1 157 ? -22.072 -3.301 -4.603 1.00 67.44 157 SER A C 1
ATOM 1264 O O . SER A 1 157 ? -22.866 -4.028 -4.009 1.00 67.44 157 SER A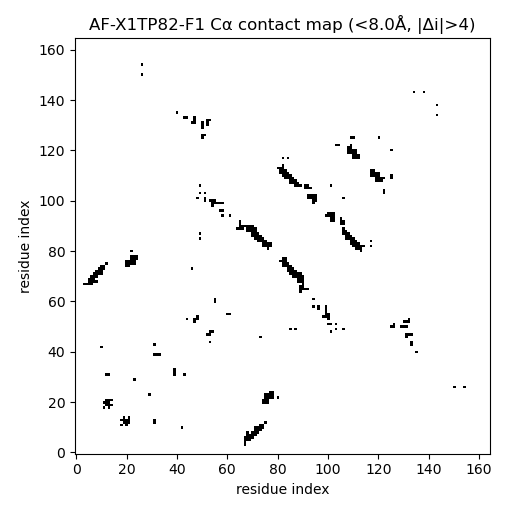 O 1
ATOM 1266 N N . GLN A 1 158 ? -21.326 -2.408 -3.948 1.00 66.00 158 GLN A N 1
ATOM 1267 C CA . GLN A 1 158 ? -21.424 -2.214 -2.501 1.00 66.00 158 GLN A CA 1
ATOM 1268 C C . GLN A 1 158 ? -22.772 -1.612 -2.078 1.00 66.00 158 GLN A C 1
ATOM 1270 O O . GLN A 1 158 ? -23.291 -1.972 -1.022 1.00 66.00 158 GLN A O 1
ATOM 1275 N N . LYS A 1 159 ? -23.341 -0.695 -2.872 1.00 71.81 159 LYS A N 1
ATOM 1276 C CA . LYS A 1 159 ? -24.687 -0.157 -2.626 1.00 71.81 159 LYS A CA 1
ATOM 1277 C C . LYS A 1 159 ? -25.768 -1.211 -2.851 1.00 71.81 159 LYS A C 1
ATOM 1279 O O . LYS A 1 159 ? -26.652 -1.316 -2.012 1.00 71.81 159 LYS A O 1
ATOM 1284 N N . LEU A 1 160 ? -25.671 -2.006 -3.915 1.00 74.50 160 LEU A N 1
ATOM 1285 C CA . LEU A 1 160 ? -26.624 -3.080 -4.213 1.00 74.50 160 LEU A CA 1
ATOM 1286 C C . LEU A 1 160 ? -26.679 -4.111 -3.077 1.00 74.50 160 LEU A C 1
ATOM 1288 O O . LEU A 1 160 ? -27.750 -4.364 -2.539 1.00 74.50 160 LEU A O 1
ATOM 1292 N N . LYS A 1 161 ? -25.523 -4.570 -2.581 1.00 75.25 161 LYS A N 1
ATOM 1293 C CA . LYS A 1 161 ? -25.449 -5.485 -1.423 1.00 75.25 161 LYS A CA 1
ATOM 1294 C C . LYS A 1 161 ? -26.049 -4.930 -0.124 1.00 75.25 161 LYS A C 1
ATOM 1296 O O . LYS A 1 161 ? -26.336 -5.697 0.788 1.00 75.25 161 LYS A O 1
ATOM 1301 N N . LYS A 1 162 ? -26.167 -3.605 0.009 1.00 70.50 162 LYS A N 1
ATOM 1302 C CA . LYS A 1 162 ? -26.815 -2.957 1.163 1.00 70.50 162 LYS A CA 1
ATOM 1303 C C . LYS A 1 162 ? -28.330 -2.834 1.008 1.00 70.50 162 LYS A C 1
ATOM 1305 O O . LYS A 1 162 ? -28.979 -2.578 2.007 1.00 70.50 162 LYS A O 1
ATOM 1310 N N . LEU A 1 163 ? -28.850 -2.950 -0.213 1.00 70.62 163 LEU A N 1
ATOM 1311 C CA . LEU A 1 163 ? -30.284 -2.916 -0.512 1.00 70.62 163 LEU A CA 1
ATOM 1312 C C . LEU A 1 163 ? -30.912 -4.319 -0.473 1.00 70.62 163 LEU A C 1
ATOM 1314 O O . LEU A 1 163 ? -32.119 -4.435 -0.326 1.00 70.62 163 LEU A O 1
ATOM 1318 N N . GLU A 1 164 ? -30.098 -5.370 -0.599 1.00 67.31 164 GLU A N 1
ATOM 1319 C CA . GLU A 1 164 ? -30.504 -6.781 -0.469 1.00 67.31 164 GLU A CA 1
ATOM 1320 C C . GLU A 1 164 ? -30.538 -7.285 0.993 1.00 67.31 164 GLU A C 1
ATOM 1322 O O . GLU A 1 164 ? -30.817 -8.458 1.232 1.00 67.31 164 GLU A O 1
ATOM 1327 N N . LYS A 1 165 ? -30.237 -6.419 1.969 1.00 46.56 165 LYS A N 1
ATOM 1328 C CA . LYS A 1 165 ? -30.365 -6.664 3.415 1.00 46.56 165 LYS A CA 1
ATOM 1329 C C . LYS A 1 165 ? -31.454 -5.780 3.997 1.00 46.56 165 LYS A C 1
ATOM 1331 O O . LYS A 1 165 ? -32.114 -6.253 4.944 1.00 46.56 165 LYS A O 1
#

Nearest PDB structures (foldseek):
  1m2t-assembly1_A  TM=6.654E-01  e=1.054E+00  Viscum album
  4lgr-assembly1_A  TM=3.735E-01  e=4.369E-01  Ricinus communis
  4art-assembly1_A  TM=4.364E-01  e=1.638E+00  Bicaudavirus pozzuoliense
  8qeo-assembly1_A  TM=4.397E-01  e=6.961E+00  Clostridioides difficile
  8qen-assembly1_A  TM=2.898E-01  e=6.138E+00  Clostridioides difficile

pLDDT: mean 74.12, std 18.85, range [28.53, 96.31]